Protein AF-A0A7C2N4S5-F1 (afdb_monomer_lite)

Radius of gyration: 21.56 Å; chains: 1; bounding box: 38×32×76 Å

Secondary structure (DSSP, 8-state):
--------TT--EEE-HHHHHHHHHHHHHHHHHHHHHHHHHHHHHTT--THHHHHHHHHHHHHHHHHHHHHHHHHHHHHT-SSHHHHHHHHHHHHHHHHHHHHHHHHHTT--S-HHHHHHHHHHHHHHHHHHHHHHHHHHHHS-PPPEEEPP-----

Sequence (157 aa):
MHEQHSYDTTAGEILPAANQRRAASWFNYGNLIVIILAGIPLLLAGSASGKTMIFATAGAIIPIILWFGGSMLLYALNKHHPNPKVGHYTQWAAYRFYAITGSLVVIGAFFPADIRYYQAFWAVAAVILIPWSIMDLRRIQRDNWQPLQVPARTEEH

Foldseek 3Di:
DDPPPPPPLFQFDWADLVVLLVLLLVLLVLLQVLLVQLLVLLVVLLPDDDPSVVVSNCSNVVSLVVSVVVLVVSLVVQCVPPDNVSNVSSVVSVVLSCVLVVVCVVVVVPDDPHSVVVNVSSVVSCVRSVVVSVVSSVCSVPDDGDTDGDRRPDPPD

pLDDT: mean 87.51, std 14.2, range [40.34, 98.12]

Structure (mmCIF, N/CA/C/O backbone):
data_AF-A0A7C2N4S5-F1
#
_entry.id   AF-A0A7C2N4S5-F1
#
loop_
_atom_site.group_PDB
_atom_site.id
_atom_site.type_symbol
_atom_site.label_atom_id
_atom_site.label_alt_id
_atom_site.label_comp_id
_atom_site.label_asym_id
_atom_site.label_entity_id
_atom_site.label_seq_id
_atom_site.pdbx_PDB_ins_code
_atom_site.Cartn_x
_atom_site.Cartn_y
_atom_site.Cartn_z
_atom_site.occupancy
_atom_site.B_iso_or_equiv
_atom_site.auth_seq_id
_atom_site.auth_comp_id
_atom_site.auth_asym_id
_atom_site.auth_atom_id
_atom_site.pdbx_PDB_model_num
ATOM 1 N N . MET A 1 1 ? -13.963 23.348 54.162 1.00 40.34 1 MET A N 1
ATOM 2 C CA . MET A 1 1 ? -14.774 22.544 53.226 1.00 40.34 1 MET A CA 1
ATOM 3 C C . MET A 1 1 ? -13.879 22.211 52.049 1.00 40.34 1 MET A C 1
ATOM 5 O O . MET A 1 1 ? -13.626 23.086 51.238 1.00 40.34 1 MET A O 1
ATOM 9 N N . HIS A 1 2 ? -13.291 21.015 52.040 1.00 43.09 2 HIS A N 1
ATOM 10 C CA . HIS A 1 2 ? -12.528 20.527 50.893 1.00 43.09 2 HIS A CA 1
ATOM 11 C C . HIS A 1 2 ? -13.513 19.804 49.979 1.00 43.09 2 HIS A C 1
ATOM 13 O O . HIS A 1 2 ? -14.058 18.775 50.372 1.00 43.09 2 HIS A O 1
ATOM 19 N N . GLU A 1 3 ? -13.785 20.370 48.806 1.00 48.56 3 GLU A N 1
ATOM 20 C CA . GLU A 1 3 ? -14.473 19.656 47.734 1.00 48.56 3 GLU A CA 1
ATOM 21 C C . GLU A 1 3 ? -13.593 18.477 47.317 1.00 48.56 3 GLU A C 1
ATOM 23 O O . GLU A 1 3 ? -12.566 18.629 46.657 1.00 48.56 3 GLU A O 1
ATOM 28 N N . GLN A 1 4 ? -13.969 17.282 47.767 1.00 40.75 4 GLN A N 1
ATOM 29 C CA . GLN A 1 4 ? -13.464 16.044 47.203 1.00 40.75 4 GLN A CA 1
ATOM 30 C C . GLN A 1 4 ? -14.093 15.904 45.818 1.00 40.75 4 GLN A C 1
ATOM 32 O O . GLN A 1 4 ? -15.217 15.426 45.681 1.00 40.75 4 GLN A O 1
ATOM 37 N N . HIS A 1 5 ? -13.371 16.334 44.784 1.00 43.22 5 HIS A N 1
ATOM 38 C CA . HIS A 1 5 ? -13.623 15.849 43.435 1.00 43.22 5 HIS A CA 1
ATOM 39 C C . HIS A 1 5 ? -13.369 14.339 43.441 1.00 43.22 5 HIS A C 1
ATOM 41 O O . HIS A 1 5 ? -12.228 13.882 43.393 1.00 43.22 5 HIS A O 1
ATOM 47 N N . SER A 1 6 ? -14.443 13.560 43.561 1.00 46.19 6 SER A N 1
ATOM 48 C CA . SER A 1 6 ? -14.439 12.129 43.298 1.00 46.19 6 SER A CA 1
ATOM 49 C C . SER A 1 6 ? -14.101 11.931 41.824 1.00 46.19 6 SER A C 1
ATOM 51 O O . SER A 1 6 ? -14.975 12.015 40.961 1.00 46.19 6 SER A O 1
ATOM 53 N N . TYR A 1 7 ? -12.821 11.729 41.527 1.00 50.22 7 TYR A N 1
ATOM 54 C CA . TYR A 1 7 ? -12.416 11.132 40.266 1.00 50.22 7 TYR A CA 1
ATOM 55 C C . TYR A 1 7 ? -13.033 9.735 40.233 1.00 50.22 7 TYR A C 1
ATOM 57 O O . TYR A 1 7 ? -12.723 8.890 41.072 1.00 50.22 7 TYR A O 1
ATOM 65 N N . ASP A 1 8 ? -13.967 9.517 39.313 1.00 46.66 8 ASP A N 1
ATOM 66 C CA . ASP A 1 8 ? -14.459 8.185 38.988 1.00 46.66 8 ASP A CA 1
ATOM 67 C C . ASP A 1 8 ? -13.327 7.428 38.281 1.00 46.66 8 ASP A C 1
ATOM 69 O O . ASP A 1 8 ? -13.222 7.393 37.057 1.00 46.66 8 ASP A O 1
ATOM 73 N N . THR A 1 9 ? -12.409 6.875 39.072 1.00 53.38 9 THR A N 1
ATOM 74 C CA . THR A 1 9 ? -11.228 6.138 38.602 1.00 53.38 9 THR A CA 1
ATOM 75 C C . THR A 1 9 ? -11.590 4.747 38.056 1.00 53.38 9 THR A C 1
ATOM 77 O O . THR A 1 9 ? -10.700 3.935 37.812 1.00 53.38 9 THR A O 1
ATOM 80 N N . THR A 1 10 ? -12.881 4.428 37.877 1.00 55.00 10 THR A N 1
ATOM 81 C CA . THR A 1 10 ? -13.340 3.070 37.536 1.00 55.00 10 THR A CA 1
ATOM 82 C C . THR A 1 10 ? -13.933 2.913 36.139 1.00 55.00 10 THR A C 1
ATOM 84 O O . THR A 1 10 ? -13.997 1.790 35.634 1.00 55.00 10 THR A O 1
ATOM 87 N N . ALA A 1 11 ? -14.293 4.000 35.455 1.00 58.28 11 ALA A N 1
ATOM 88 C CA . ALA A 1 11 ? -14.782 3.931 34.081 1.00 58.28 11 ALA A CA 1
ATOM 89 C C . ALA A 1 11 ? -13.612 3.994 33.081 1.00 58.28 11 ALA A C 1
ATOM 91 O O . ALA A 1 11 ? -13.161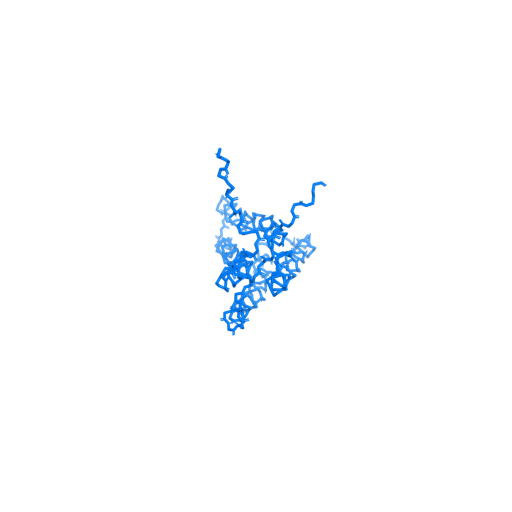 5.067 32.685 1.00 58.28 11 ALA A O 1
ATOM 92 N N . GLY A 1 12 ? -13.098 2.829 32.679 1.00 66.00 12 GLY A N 1
ATOM 93 C CA . GLY A 1 12 ? -12.077 2.722 31.632 1.00 66.00 12 GLY A CA 1
ATOM 94 C C . GLY A 1 12 ? -12.490 3.387 30.306 1.00 66.00 12 GLY A C 1
ATOM 95 O O . GLY A 1 12 ? -13.673 3.431 29.962 1.00 66.00 12 GLY A O 1
ATOM 96 N N . GLU A 1 13 ? -11.519 3.891 29.536 1.00 82.06 13 GLU A N 1
ATOM 97 C CA . GLU A 1 13 ? -11.785 4.517 28.233 1.00 82.06 13 GLU A CA 1
ATOM 98 C C . GLU A 1 13 ? -12.367 3.482 27.258 1.00 82.06 13 GLU A C 1
ATOM 100 O O . GLU A 1 13 ? -11.790 2.415 27.028 1.00 82.06 13 GLU A O 1
ATOM 105 N N . ILE A 1 14 ? -13.513 3.797 26.648 1.00 84.19 14 ILE A N 1
ATOM 106 C CA . ILE A 1 14 ? -14.127 2.933 25.638 1.00 84.19 14 ILE A CA 1
ATOM 107 C C . ILE A 1 14 ? -13.549 3.284 24.270 1.00 84.19 14 ILE A C 1
ATOM 109 O O . ILE A 1 14 ? -13.910 4.297 23.675 1.00 84.19 14 ILE A O 1
ATOM 113 N N . LEU A 1 15 ? -12.717 2.401 23.718 1.00 87.31 15 LEU A N 1
ATOM 114 C CA . LEU A 1 15 ? -12.216 2.521 22.354 1.00 87.31 15 LEU A CA 1
ATOM 115 C C . LEU A 1 15 ? -13.274 2.055 21.343 1.00 87.31 15 LEU A C 1
ATOM 117 O O . LEU A 1 15 ? -13.572 0.852 21.269 1.00 87.31 15 LEU A O 1
ATOM 121 N N . PRO A 1 16 ? -13.799 2.952 20.487 1.00 90.50 16 PRO A N 1
ATOM 122 C CA . PRO A 1 16 ? -14.813 2.590 19.509 1.00 90.50 16 PRO A CA 1
ATOM 123 C C . PRO A 1 16 ? -14.281 1.589 18.482 1.00 90.50 16 PRO A C 1
ATOM 125 O O . PRO A 1 16 ? -13.169 1.729 17.966 1.00 90.50 16 PRO A O 1
ATOM 128 N N . ALA A 1 17 ? -15.125 0.635 18.089 1.00 92.31 17 ALA A N 1
ATOM 129 C CA . ALA A 1 17 ? -14.836 -0.346 17.041 1.00 92.31 17 ALA A CA 1
ATOM 130 C C . ALA A 1 17 ? -14.320 0.296 15.731 1.00 92.31 17 ALA A C 1
ATOM 132 O O . ALA A 1 17 ? -13.429 -0.235 15.065 1.00 92.31 17 ALA A O 1
ATOM 133 N N . ALA A 1 18 ? -14.838 1.478 15.380 1.00 91.50 18 ALA A N 1
ATOM 134 C CA . ALA A 1 18 ? -14.432 2.215 14.187 1.00 91.50 18 ALA A CA 1
ATOM 135 C C . ALA A 1 18 ? -12.959 2.662 14.217 1.00 91.50 18 ALA A C 1
ATOM 137 O O . ALA A 1 18 ? -12.295 2.610 13.178 1.00 91.50 18 ALA A O 1
ATOM 138 N N . ASN A 1 19 ? -12.441 3.063 15.382 1.00 92.19 19 ASN A N 1
ATOM 139 C CA . ASN A 1 19 ? -11.055 3.514 15.534 1.00 92.19 19 ASN A CA 1
ATOM 140 C C . ASN A 1 19 ? -10.090 2.341 15.363 1.00 92.19 19 ASN A C 1
ATOM 142 O O . ASN A 1 19 ? -9.127 2.438 14.608 1.00 92.19 19 ASN A O 1
ATOM 146 N N . GLN A 1 20 ? -10.424 1.203 15.971 1.00 93.94 20 GLN A N 1
ATOM 147 C CA . GLN A 1 20 ? -9.651 -0.034 15.867 1.00 93.94 20 GLN A CA 1
ATOM 148 C C . GLN A 1 20 ? -9.583 -0.517 14.408 1.00 93.94 20 GLN A C 1
ATOM 150 O O . GLN A 1 20 ? -8.510 -0.817 13.882 1.00 93.94 20 GLN A O 1
ATOM 155 N N . ARG A 1 21 ? -10.722 -0.495 13.702 1.00 95.19 21 ARG A N 1
ATOM 156 C CA . ARG A 1 21 ? -10.794 -0.843 12.276 1.00 95.19 21 ARG A CA 1
ATOM 157 C C . ARG A 1 21 ? -9.953 0.092 11.402 1.00 95.19 21 ARG A C 1
ATOM 159 O O . ARG A 1 21 ? -9.267 -0.368 10.489 1.00 95.19 21 ARG A O 1
ATOM 166 N N . ARG A 1 22 ? -10.003 1.405 11.659 1.00 94.00 22 ARG A N 1
ATOM 167 C CA . ARG A 1 22 ? -9.189 2.399 10.936 1.00 94.00 22 ARG A CA 1
ATOM 168 C C . ARG A 1 22 ? -7.700 2.169 11.175 1.00 94.00 22 ARG A C 1
ATOM 170 O O . ARG A 1 22 ? -6.955 2.100 10.202 1.00 94.00 22 ARG A O 1
ATOM 177 N N . ALA A 1 23 ? -7.298 1.961 12.429 1.00 94.69 23 ALA A N 1
ATOM 178 C CA . ALA A 1 23 ? -5.921 1.647 12.795 1.00 94.69 23 ALA A CA 1
ATOM 179 C C . ALA A 1 23 ? -5.390 0.434 12.011 1.00 94.69 23 ALA A C 1
ATOM 181 O O . ALA A 1 23 ? -4.343 0.532 11.375 1.00 94.69 23 ALA A O 1
ATOM 182 N N . ALA A 1 24 ? -6.166 -0.655 11.945 1.00 96.12 24 ALA A N 1
ATOM 183 C CA . ALA A 1 24 ? -5.813 -1.857 11.182 1.00 96.12 24 ALA A CA 1
ATOM 184 C C . ALA A 1 24 ? -5.716 -1.629 9.658 1.00 96.12 24 ALA A C 1
ATOM 186 O O . ALA A 1 24 ? -5.020 -2.363 8.959 1.00 96.12 24 ALA A O 1
ATOM 187 N N . SER A 1 25 ? -6.408 -0.617 9.126 1.00 97.50 25 SER A N 1
ATOM 188 C CA . SER A 1 25 ? -6.493 -0.361 7.682 1.00 97.50 25 SER A CA 1
ATOM 189 C C . SER A 1 25 ? -5.351 0.508 7.143 1.00 97.50 25 SER A C 1
ATOM 191 O O . SER A 1 25 ? -5.003 0.388 5.968 1.00 97.50 25 SER A O 1
ATOM 193 N N . TRP A 1 26 ? -4.758 1.378 7.972 1.00 96.25 26 TRP A N 1
ATOM 194 C CA . TRP A 1 26 ? -3.812 2.411 7.521 1.00 96.25 26 TRP A CA 1
ATOM 195 C C . TRP A 1 26 ? -2.606 1.869 6.756 1.00 96.25 26 TRP A C 1
ATOM 197 O O . TRP A 1 26 ? -2.207 2.457 5.752 1.00 96.25 26 TRP A O 1
ATOM 207 N N . PHE A 1 27 ? -2.059 0.728 7.180 1.00 97.56 27 PHE A N 1
ATOM 208 C CA . PHE A 1 27 ? -0.889 0.151 6.522 1.00 97.56 27 PHE A CA 1
ATOM 209 C C . PHE A 1 27 ? -1.223 -0.297 5.092 1.00 97.56 27 PHE A C 1
ATOM 211 O O . PHE A 1 27 ? -0.498 0.013 4.149 1.00 97.56 27 PHE A O 1
ATOM 218 N N . ASN A 1 28 ? -2.363 -0.972 4.907 1.00 97.81 28 ASN A N 1
ATOM 219 C CA . ASN A 1 28 ? -2.821 -1.399 3.584 1.00 97.81 28 ASN A CA 1
ATOM 220 C C . ASN A 1 28 ? -3.138 -0.199 2.677 1.00 97.81 28 ASN A C 1
ATOM 222 O O . ASN A 1 28 ? -2.826 -0.242 1.489 1.00 97.81 28 ASN A O 1
ATOM 226 N N . TYR A 1 29 ? -3.709 0.882 3.221 1.00 97.94 29 TYR A N 1
ATOM 227 C CA . TYR A 1 29 ? -3.931 2.105 2.445 1.00 97.94 29 TYR A CA 1
ATOM 228 C C . TYR A 1 29 ? -2.626 2.730 1.965 1.00 97.94 29 TYR A C 1
ATOM 230 O O . TYR A 1 29 ? -2.515 3.047 0.783 1.00 97.94 29 TYR A O 1
ATOM 238 N N . GLY A 1 30 ? -1.629 2.870 2.838 1.00 97.06 30 GLY A N 1
ATOM 239 C CA . GLY A 1 30 ? -0.345 3.423 2.420 1.00 97.06 30 GLY A CA 1
ATOM 240 C C . GLY A 1 30 ? 0.379 2.532 1.411 1.00 97.06 30 GLY A C 1
ATOM 241 O O . GLY A 1 30 ? 0.875 3.050 0.413 1.00 97.06 30 GLY A O 1
ATOM 242 N N . ASN A 1 31 ? 0.328 1.202 1.571 1.00 97.44 31 ASN A N 1
ATOM 243 C CA . ASN A 1 31 ? 0.842 0.266 0.565 1.00 97.44 31 ASN A CA 1
ATOM 244 C C . ASN A 1 31 ? 0.203 0.498 -0.813 1.00 97.44 31 ASN A C 1
ATOM 246 O O . ASN A 1 31 ? 0.917 0.559 -1.812 1.00 97.44 31 ASN A O 1
ATOM 250 N N . LEU A 1 32 ? -1.127 0.646 -0.869 1.00 97.88 32 LEU A N 1
ATOM 251 C CA . LEU A 1 32 ? -1.861 0.906 -2.112 1.00 97.88 32 LEU A CA 1
ATOM 252 C C . LEU A 1 32 ? -1.507 2.263 -2.723 1.00 97.88 32 LEU A C 1
ATOM 254 O O . LEU A 1 32 ? -1.255 2.349 -3.921 1.00 97.88 32 LEU A O 1
ATOM 258 N N . ILE A 1 33 ? -1.468 3.318 -1.911 1.00 97.19 33 ILE A N 1
ATOM 259 C CA . ILE A 1 33 ? -1.119 4.663 -2.378 1.00 97.19 33 ILE A CA 1
ATOM 260 C C . ILE A 1 33 ? 0.284 4.647 -2.986 1.00 97.19 33 ILE A C 1
ATOM 262 O O . ILE A 1 33 ? 0.482 5.120 -4.100 1.00 97.19 33 ILE A O 1
ATOM 266 N N . VAL A 1 34 ? 1.251 4.054 -2.293 1.00 96.38 34 VAL A N 1
ATOM 267 C CA . VAL A 1 34 ? 2.658 4.099 -2.698 1.00 96.38 34 VAL A CA 1
ATOM 268 C C . VAL A 1 34 ? 2.923 3.233 -3.915 1.00 96.38 34 VAL A C 1
ATOM 270 O O . VAL A 1 34 ? 3.613 3.691 -4.822 1.00 96.38 34 VAL A O 1
ATOM 273 N N . ILE A 1 35 ? 2.349 2.027 -3.997 1.00 95.94 35 ILE A N 1
ATOM 274 C CA . ILE A 1 35 ? 2.550 1.176 -5.178 1.00 95.94 35 ILE A CA 1
ATOM 275 C C . ILE A 1 35 ? 1.952 1.813 -6.442 1.00 95.94 35 ILE A C 1
ATOM 277 O O . ILE A 1 35 ? 2.539 1.695 -7.517 1.00 95.94 35 ILE A O 1
ATOM 281 N N . ILE A 1 36 ? 0.836 2.541 -6.316 1.00 95.06 36 ILE A N 1
ATOM 282 C CA . ILE A 1 36 ? 0.216 3.274 -7.428 1.00 95.06 36 ILE A CA 1
ATOM 283 C C . ILE A 1 36 ? 1.051 4.506 -7.795 1.00 95.06 36 ILE A C 1
ATOM 285 O O . ILE A 1 36 ? 1.402 4.680 -8.962 1.00 95.06 36 ILE A O 1
ATOM 289 N N . LEU A 1 37 ? 1.408 5.338 -6.810 1.00 94.00 37 LEU A N 1
ATOM 290 C CA . LEU A 1 37 ? 2.185 6.558 -7.040 1.00 94.00 37 LEU A CA 1
ATOM 291 C C . LEU A 1 37 ? 3.573 6.264 -7.610 1.00 94.00 37 LEU A C 1
ATOM 293 O O . LEU A 1 37 ? 4.022 6.996 -8.482 1.00 94.00 37 LEU A O 1
ATOM 297 N N . ALA A 1 38 ? 4.231 5.187 -7.178 1.00 91.62 38 ALA A N 1
ATOM 298 C CA . ALA A 1 38 ? 5.519 4.780 -7.731 1.00 91.62 38 ALA A CA 1
ATOM 299 C C . ALA A 1 38 ? 5.411 4.241 -9.168 1.00 91.62 38 ALA A C 1
ATOM 301 O O . ALA A 1 38 ? 6.369 4.322 -9.937 1.00 91.62 38 ALA A O 1
ATOM 302 N N . GLY A 1 39 ? 4.244 3.710 -9.544 1.00 90.75 39 GLY A N 1
ATOM 303 C CA . GLY A 1 39 ? 3.996 3.157 -10.872 1.00 90.75 39 GLY A CA 1
ATOM 304 C C . GLY A 1 39 ? 3.891 4.208 -11.967 1.00 90.75 39 GLY A C 1
ATOM 305 O O . GLY A 1 39 ? 4.440 4.014 -13.049 1.00 90.75 39 GLY A O 1
ATOM 306 N N . ILE A 1 40 ? 3.230 5.339 -11.693 1.00 90.06 40 ILE A N 1
ATOM 307 C CA . ILE A 1 40 ? 2.996 6.387 -12.703 1.00 90.06 40 ILE A CA 1
ATOM 308 C C . ILE A 1 40 ? 4.322 6.864 -13.325 1.00 90.06 40 ILE A C 1
ATOM 310 O O . ILE A 1 40 ? 4.453 6.807 -14.549 1.00 90.06 40 ILE A O 1
ATOM 314 N N . PRO A 1 41 ? 5.345 7.260 -12.545 1.00 87.62 41 PRO A N 1
ATOM 315 C CA . PRO A 1 41 ? 6.610 7.699 -13.110 1.00 87.62 41 PRO A CA 1
ATOM 316 C C . PRO A 1 41 ? 7.382 6.565 -13.792 1.00 87.62 41 PRO A C 1
ATOM 318 O O . PRO A 1 41 ? 7.980 6.801 -14.835 1.00 87.62 41 PRO A O 1
ATOM 321 N N . LEU A 1 42 ? 7.335 5.332 -13.267 1.00 88.38 42 LEU A N 1
ATOM 322 C CA . LEU A 1 42 ? 7.983 4.175 -13.900 1.00 88.38 42 LEU A CA 1
ATOM 323 C C . LEU A 1 42 ? 7.415 3.884 -15.291 1.00 88.38 42 LEU A C 1
ATOM 325 O O . LEU A 1 42 ? 8.176 3.590 -16.211 1.00 88.38 42 LEU A O 1
ATOM 329 N N . LEU A 1 43 ? 6.098 3.992 -15.468 1.00 89.19 43 LEU A N 1
ATOM 330 C CA . LEU A 1 43 ? 5.451 3.800 -16.766 1.00 89.19 43 LEU A CA 1
ATOM 331 C C . LEU A 1 43 ? 5.816 4.921 -17.747 1.00 89.19 43 LEU A C 1
ATOM 333 O O . LEU A 1 43 ? 6.149 4.643 -18.897 1.00 89.19 43 LEU A O 1
ATOM 337 N N . LEU A 1 44 ? 5.836 6.175 -17.283 1.00 86.00 44 LEU A N 1
ATOM 338 C CA . LEU A 1 44 ? 6.224 7.331 -18.101 1.00 86.00 44 LEU A CA 1
ATOM 339 C C . LEU A 1 44 ? 7.722 7.336 -18.457 1.00 86.00 44 LEU A C 1
ATOM 341 O O . LEU A 1 44 ? 8.109 7.842 -19.510 1.00 86.00 44 LEU A O 1
ATOM 345 N N . ALA A 1 45 ? 8.570 6.758 -17.602 1.00 82.50 45 ALA A N 1
ATOM 346 C CA . ALA A 1 45 ? 10.014 6.697 -17.807 1.00 82.50 45 ALA A CA 1
ATOM 347 C C . ALA A 1 45 ? 10.425 5.826 -19.006 1.00 82.50 45 ALA A C 1
ATOM 349 O O . ALA A 1 45 ? 11.492 6.053 -19.570 1.00 82.50 45 ALA A O 1
ATOM 350 N N . GLY A 1 46 ? 9.593 4.864 -19.426 1.00 75.44 46 GLY A N 1
ATOM 351 C CA . GLY A 1 46 ? 9.897 3.968 -20.551 1.00 75.44 46 GLY A CA 1
ATOM 352 C C . GLY A 1 46 ? 10.075 4.681 -21.897 1.00 75.44 46 GLY A C 1
ATOM 353 O O . GLY A 1 46 ? 10.760 4.166 -22.774 1.00 75.44 46 GLY A O 1
ATOM 354 N N . SER A 1 47 ? 9.497 5.875 -22.048 1.00 72.50 47 SER A N 1
ATOM 355 C CA . SER A 1 47 ? 9.637 6.737 -23.229 1.00 72.50 47 SER A CA 1
ATOM 356 C C . SER A 1 47 ? 10.425 8.023 -22.948 1.00 72.50 47 SER A C 1
ATOM 358 O O . SER A 1 47 ? 10.487 8.908 -23.799 1.00 72.50 47 SER A O 1
ATOM 360 N N . ALA A 1 48 ? 10.970 8.177 -21.739 1.00 76.00 48 ALA A N 1
ATOM 361 C CA . ALA A 1 48 ? 11.629 9.401 -21.296 1.00 76.00 48 ALA A CA 1
ATOM 362 C C . ALA A 1 48 ? 13.113 9.430 -21.699 1.00 76.00 48 ALA A C 1
ATOM 364 O O . ALA A 1 48 ? 13.769 8.400 -21.829 1.00 76.00 48 ALA A O 1
ATOM 365 N N . SER A 1 49 ? 13.677 10.625 -21.883 1.00 76.38 49 SER A N 1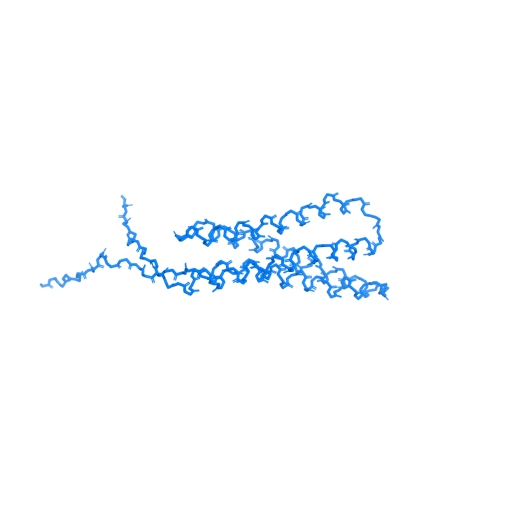
ATOM 366 C CA . SER A 1 49 ? 15.097 10.818 -22.202 1.00 76.38 49 SER A CA 1
ATOM 367 C C . SER A 1 49 ? 15.624 12.103 -21.568 1.00 76.38 49 SER A C 1
ATOM 369 O O . SER A 1 49 ? 14.914 13.104 -21.458 1.00 76.38 49 SER A O 1
ATOM 371 N N . GLY A 1 50 ? 16.886 12.096 -21.139 1.00 80.94 50 GLY A N 1
ATOM 372 C CA . GLY A 1 50 ? 17.511 13.257 -20.504 1.00 80.94 50 GLY A CA 1
ATOM 373 C C . GLY A 1 50 ? 16.840 13.637 -19.178 1.00 80.94 50 GLY A C 1
ATOM 374 O O . GLY A 1 50 ? 16.632 12.794 -18.307 1.00 80.94 50 GLY A O 1
ATOM 375 N N . LYS A 1 51 ? 16.497 14.920 -19.004 1.00 76.69 51 LYS A N 1
ATOM 376 C CA . LYS A 1 51 ? 15.978 15.451 -17.728 1.00 76.69 51 LYS A CA 1
ATOM 377 C C . LYS A 1 51 ? 14.649 14.813 -17.299 1.00 76.69 51 LYS A C 1
ATOM 379 O O . LYS A 1 51 ? 14.424 14.660 -16.103 1.00 76.69 51 LYS A O 1
ATOM 384 N N . THR A 1 52 ? 13.793 14.399 -18.238 1.00 77.31 52 THR A N 1
ATOM 385 C CA . THR A 1 52 ? 12.495 13.776 -17.911 1.00 77.31 52 THR A CA 1
ATOM 386 C C . THR A 1 52 ? 12.654 12.411 -17.248 1.00 77.31 52 THR A C 1
ATOM 388 O O . THR A 1 52 ? 11.876 12.080 -16.357 1.00 77.31 52 THR A O 1
ATOM 391 N N . MET A 1 53 ? 13.699 11.656 -17.601 1.00 80.25 53 MET A N 1
ATOM 392 C CA . MET A 1 53 ? 14.008 10.373 -16.968 1.00 80.25 53 MET A CA 1
ATOM 393 C C . MET A 1 53 ? 14.378 10.549 -15.490 1.00 80.25 53 MET A C 1
ATOM 395 O O . MET A 1 53 ? 13.924 9.773 -14.658 1.00 80.25 53 MET A O 1
ATOM 399 N N . ILE A 1 54 ? 15.142 11.595 -15.156 1.00 81.25 54 ILE A N 1
ATOM 400 C CA . ILE A 1 54 ? 15.559 11.897 -13.776 1.00 81.25 54 ILE A CA 1
ATOM 401 C C . ILE A 1 54 ? 14.348 12.253 -12.907 1.00 81.25 54 ILE A C 1
ATOM 403 O O . ILE A 1 54 ? 14.203 11.739 -11.800 1.00 81.25 54 ILE A O 1
ATOM 407 N N . PHE A 1 55 ? 13.450 13.107 -13.406 1.00 81.56 55 PHE A N 1
ATOM 408 C CA . PHE A 1 55 ? 12.227 13.446 -12.673 1.00 81.56 55 PHE A CA 1
ATOM 409 C C . PHE A 1 55 ? 11.311 12.233 -12.498 1.00 81.56 55 PHE A C 1
ATOM 411 O O . PHE A 1 55 ? 10.718 12.065 -11.433 1.00 81.56 55 PHE A O 1
ATOM 418 N N . ALA A 1 56 ? 11.227 11.368 -13.511 1.00 81.38 56 ALA A N 1
ATOM 419 C CA . ALA A 1 56 ? 10.423 10.160 -13.439 1.00 81.38 56 ALA A CA 1
ATOM 420 C C . ALA A 1 56 ? 10.982 9.162 -12.406 1.00 81.38 56 ALA A C 1
ATOM 422 O O . ALA A 1 56 ? 10.249 8.689 -11.542 1.00 81.38 56 ALA A O 1
ATOM 423 N N . THR A 1 57 ? 12.287 8.886 -12.403 1.00 79.31 57 THR A N 1
ATOM 424 C CA . THR A 1 57 ? 12.878 7.981 -11.403 1.00 79.31 57 THR A CA 1
ATOM 425 C C . THR A 1 57 ? 12.813 8.555 -9.988 1.00 79.31 57 THR A C 1
ATOM 427 O O . THR A 1 57 ? 12.441 7.835 -9.062 1.00 79.31 57 THR A O 1
ATOM 430 N N . ALA A 1 58 ? 13.073 9.854 -9.805 1.00 84.75 58 ALA A N 1
ATOM 431 C CA . ALA A 1 58 ? 12.911 10.514 -8.508 1.00 84.75 58 ALA A CA 1
ATOM 432 C C . ALA A 1 58 ? 11.459 10.438 -8.007 1.00 84.75 58 ALA A C 1
ATOM 434 O O . ALA A 1 58 ? 11.221 10.111 -6.844 1.00 84.75 58 ALA A O 1
ATOM 435 N N . GLY A 1 59 ? 10.487 10.663 -8.897 1.00 87.31 59 GLY A N 1
ATOM 436 C CA . GLY A 1 59 ? 9.063 10.545 -8.590 1.00 87.31 59 GLY A CA 1
ATOM 437 C C . GLY A 1 59 ? 8.646 9.141 -8.148 1.00 87.31 59 GLY A C 1
ATOM 438 O O . GLY A 1 59 ? 7.737 9.019 -7.334 1.00 87.31 59 GLY A O 1
ATOM 439 N N . ALA A 1 60 ? 9.312 8.088 -8.633 1.00 86.81 60 ALA A N 1
ATOM 440 C CA . ALA A 1 60 ? 9.061 6.719 -8.183 1.00 86.81 60 ALA A CA 1
ATOM 441 C C . ALA A 1 60 ? 9.723 6.413 -6.829 1.00 86.81 60 ALA A C 1
ATOM 443 O O . ALA A 1 60 ? 9.121 5.768 -5.972 1.00 86.81 60 ALA A O 1
ATOM 444 N N . ILE A 1 61 ? 10.955 6.883 -6.622 1.00 88.31 61 ILE A N 1
ATOM 445 C CA . ILE A 1 61 ? 11.767 6.551 -5.443 1.00 88.31 61 ILE A CA 1
ATOM 446 C C . ILE A 1 61 ? 11.294 7.300 -4.191 1.00 88.31 61 ILE A C 1
ATOM 448 O O . ILE A 1 61 ? 11.198 6.699 -3.120 1.00 88.31 61 ILE A O 1
ATOM 452 N N . ILE A 1 62 ? 10.980 8.595 -4.305 1.00 93.00 62 ILE A N 1
ATOM 453 C CA . ILE A 1 62 ? 10.637 9.442 -3.149 1.00 93.00 62 ILE A CA 1
ATOM 454 C C . ILE A 1 62 ? 9.444 8.876 -2.352 1.00 93.00 62 ILE A C 1
ATOM 456 O O . ILE A 1 62 ? 9.589 8.698 -1.140 1.00 93.00 62 ILE A O 1
ATOM 460 N N . PRO A 1 63 ? 8.298 8.518 -2.970 1.00 92.06 63 PRO A N 1
ATOM 461 C CA . PRO A 1 63 ? 7.174 7.928 -2.243 1.00 92.06 63 PRO A CA 1
ATOM 462 C C . PRO A 1 63 ? 7.533 6.612 -1.548 1.00 92.06 63 PRO A C 1
ATOM 464 O O . PRO A 1 63 ? 7.076 6.373 -0.432 1.00 92.06 63 PRO A O 1
ATOM 467 N N . ILE A 1 64 ? 8.366 5.774 -2.180 1.00 91.50 64 ILE A N 1
ATOM 468 C CA . ILE A 1 64 ? 8.788 4.484 -1.618 1.00 91.50 64 ILE A CA 1
ATOM 469 C C . ILE A 1 64 ? 9.628 4.698 -0.360 1.00 91.50 64 ILE A C 1
ATOM 471 O O . ILE A 1 64 ? 9.352 4.066 0.656 1.00 91.50 64 ILE A O 1
ATOM 475 N N . ILE A 1 65 ? 10.625 5.588 -0.401 1.00 92.94 65 ILE A N 1
ATOM 476 C CA . ILE A 1 65 ? 11.505 5.849 0.751 1.00 92.94 65 ILE A CA 1
ATOM 477 C C . ILE A 1 65 ? 10.714 6.458 1.911 1.00 92.94 65 ILE A C 1
ATOM 479 O O . ILE A 1 65 ? 10.834 6.001 3.049 1.00 92.94 65 ILE A O 1
ATOM 483 N N . LEU A 1 66 ? 9.877 7.461 1.629 1.00 95.69 66 LEU A N 1
ATOM 484 C CA . LEU A 1 66 ? 9.057 8.105 2.655 1.00 95.69 66 LEU A CA 1
ATOM 485 C C . LEU A 1 66 ? 8.098 7.109 3.306 1.00 95.69 66 LEU A C 1
AT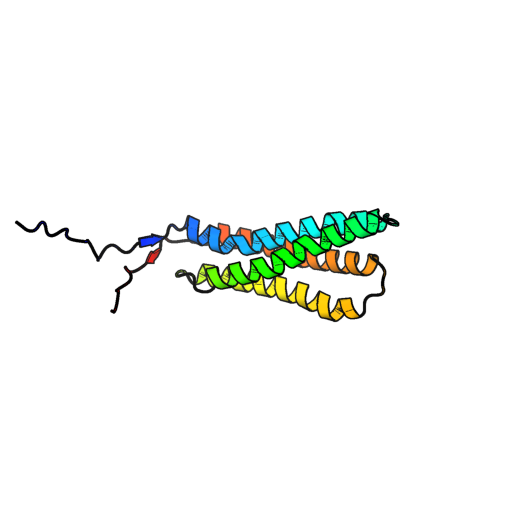OM 487 O O . LEU A 1 66 ? 7.975 7.076 4.532 1.00 95.69 66 LEU A O 1
ATOM 491 N N . TRP A 1 67 ? 7.456 6.260 2.503 1.00 96.50 67 TRP A N 1
ATOM 492 C CA . TRP A 1 67 ? 6.581 5.231 3.040 1.00 96.50 67 TRP A CA 1
ATOM 493 C C . TRP A 1 67 ? 7.339 4.134 3.767 1.00 96.50 67 TRP A C 1
ATOM 495 O O . TRP A 1 67 ? 6.843 3.666 4.778 1.00 96.50 67 TRP A O 1
ATOM 505 N N . PHE A 1 68 ? 8.540 3.753 3.335 1.00 95.38 68 PHE A N 1
ATOM 506 C CA . PHE A 1 68 ? 9.341 2.763 4.051 1.00 95.38 68 PHE A CA 1
ATOM 507 C C . PHE A 1 68 ? 9.613 3.194 5.501 1.00 95.38 68 PHE A C 1
ATOM 509 O O . PHE A 1 68 ? 9.398 2.415 6.429 1.00 95.38 68 PHE A O 1
ATOM 516 N N . GLY A 1 69 ? 10.011 4.452 5.717 1.00 96.25 69 GLY A N 1
ATOM 517 C CA . GLY A 1 69 ? 10.156 5.007 7.067 1.00 96.25 69 GLY A CA 1
ATOM 518 C C . GLY A 1 69 ? 8.813 5.153 7.794 1.00 96.25 69 GLY A C 1
ATOM 519 O O . GLY A 1 69 ? 8.667 4.723 8.940 1.00 96.25 69 GLY A O 1
ATOM 520 N N . GLY A 1 70 ? 7.803 5.708 7.118 1.00 97.25 70 GLY A N 1
ATOM 521 C CA . GLY A 1 70 ? 6.466 5.902 7.687 1.00 97.25 70 GLY A CA 1
ATOM 522 C C . GLY A 1 70 ? 5.778 4.595 8.091 1.00 97.25 70 GLY A C 1
ATOM 523 O O . GLY A 1 70 ? 5.081 4.545 9.103 1.00 97.25 70 GLY A O 1
ATOM 524 N N . SER A 1 71 ? 6.016 3.512 7.355 1.00 97.00 71 SER A N 1
ATOM 525 C CA . SER A 1 71 ? 5.441 2.202 7.626 1.00 97.00 71 SER A CA 1
ATOM 526 C C . SER A 1 71 ? 6.063 1.563 8.865 1.00 97.00 71 SER A C 1
ATOM 528 O O . SER A 1 71 ? 5.352 0.895 9.609 1.00 97.00 71 SER A O 1
ATOM 530 N N . MET A 1 72 ? 7.350 1.809 9.144 1.00 96.06 72 MET A N 1
ATOM 531 C CA . MET A 1 72 ? 7.991 1.380 10.396 1.00 96.06 72 MET A CA 1
ATOM 532 C C . MET A 1 72 ? 7.381 2.089 11.605 1.00 96.06 72 MET A C 1
ATOM 534 O O . MET A 1 72 ? 7.051 1.438 12.596 1.00 96.06 72 MET A O 1
ATOM 538 N N . LEU A 1 73 ? 7.165 3.406 11.508 1.00 96.00 73 LEU A N 1
ATOM 539 C CA . LEU A 1 73 ? 6.479 4.170 12.551 1.00 96.00 73 LEU A CA 1
ATOM 540 C C . LEU A 1 73 ? 5.056 3.645 12.764 1.00 96.00 73 LEU A C 1
ATOM 542 O O . LEU A 1 73 ? 4.664 3.342 13.888 1.00 96.00 73 LEU A O 1
ATOM 546 N N . LEU A 1 74 ? 4.293 3.484 11.682 1.00 96.31 74 LEU A N 1
ATOM 547 C CA . LEU A 1 74 ? 2.926 2.977 11.751 1.00 96.31 74 LEU A CA 1
ATOM 548 C C . LEU A 1 74 ? 2.871 1.556 12.327 1.00 96.31 74 LEU A C 1
ATOM 550 O O . LEU A 1 74 ? 1.982 1.245 13.118 1.00 96.31 74 LEU A O 1
ATOM 554 N N . TYR A 1 75 ? 3.831 0.703 11.963 1.00 96.31 75 TYR A N 1
ATOM 555 C CA . TYR A 1 75 ? 3.975 -0.628 12.537 1.00 96.31 75 TYR A CA 1
ATOM 556 C C . TYR A 1 75 ? 4.212 -0.549 14.045 1.00 96.31 75 TYR A C 1
ATOM 558 O O . TYR A 1 75 ? 3.485 -1.197 14.790 1.00 96.31 75 TYR A O 1
ATOM 566 N N . ALA A 1 76 ? 5.159 0.270 14.507 1.00 95.12 76 ALA A N 1
ATOM 567 C CA . ALA A 1 76 ? 5.449 0.426 15.931 1.00 95.12 76 ALA A CA 1
ATOM 568 C C . ALA A 1 76 ? 4.230 0.933 16.723 1.00 95.12 76 ALA A C 1
ATOM 570 O O . ALA A 1 76 ? 3.905 0.374 17.770 1.00 95.12 76 ALA A O 1
ATOM 571 N N . LEU A 1 77 ? 3.510 1.926 16.186 1.00 92.88 77 LEU A N 1
ATOM 572 C CA . LEU A 1 77 ? 2.306 2.490 16.806 1.00 92.88 77 LEU A CA 1
ATOM 573 C C . LEU A 1 77 ? 1.167 1.466 16.925 1.00 92.88 77 LEU A C 1
ATOM 575 O O . LEU A 1 77 ? 0.454 1.440 17.925 1.00 92.88 77 LEU A O 1
ATOM 579 N N . ASN A 1 78 ? 0.998 0.602 15.922 1.00 94.94 78 ASN A N 1
ATOM 580 C CA . ASN A 1 78 ? -0.120 -0.342 15.875 1.00 94.94 78 ASN A CA 1
ATOM 581 C C . ASN A 1 78 ? 0.209 -1.733 16.435 1.00 94.94 78 ASN A C 1
ATOM 583 O O . ASN A 1 78 ? -0.706 -2.478 16.792 1.00 94.94 78 ASN A O 1
ATOM 587 N N . LYS A 1 79 ? 1.485 -2.129 16.501 1.00 90.75 79 LYS A N 1
ATOM 588 C CA . LYS A 1 79 ? 1.892 -3.480 16.921 1.00 90.75 79 LYS A CA 1
ATOM 589 C C . LYS A 1 79 ? 1.486 -3.786 18.362 1.00 90.75 79 LYS A C 1
ATOM 591 O O . LYS A 1 79 ? 1.123 -4.924 18.654 1.00 90.75 79 LYS A O 1
ATOM 596 N N . HIS A 1 80 ? 1.507 -2.773 19.224 1.00 88.31 80 HIS A N 1
ATOM 597 C CA . HIS A 1 80 ? 1.131 -2.867 20.636 1.00 88.31 80 HIS A CA 1
ATOM 598 C C . HIS A 1 80 ? -0.272 -2.315 20.917 1.00 88.31 80 HIS A C 1
ATOM 600 O O . HIS A 1 80 ? -0.596 -1.989 22.056 1.00 88.31 80 HIS A O 1
ATOM 606 N N . HIS A 1 81 ? -1.113 -2.195 19.886 1.00 91.19 81 HIS A N 1
ATOM 607 C CA . HIS A 1 81 ? -2.483 -1.730 20.054 1.00 91.19 81 HIS A CA 1
ATOM 608 C C . HIS A 1 81 ? -3.262 -2.657 21.021 1.00 91.19 81 HIS A C 1
ATOM 610 O O . HIS A 1 81 ? -3.158 -3.879 20.881 1.00 91.19 81 HIS A O 1
ATOM 616 N N . PRO A 1 82 ? -4.091 -2.120 21.947 1.00 89.94 82 PRO A N 1
ATOM 617 C CA . PRO A 1 82 ? -4.800 -2.916 22.959 1.00 89.94 82 PRO A CA 1
ATOM 618 C C . PRO A 1 82 ? -5.648 -4.062 22.389 1.00 89.94 82 PRO A C 1
ATOM 620 O O . PRO A 1 82 ? -5.727 -5.140 22.969 1.00 89.94 82 PRO A O 1
ATOM 623 N N . ASN A 1 83 ? -6.262 -3.855 21.219 1.00 93.31 83 ASN A N 1
ATOM 624 C CA . ASN A 1 83 ? -6.873 -4.945 20.455 1.00 93.31 83 ASN A CA 1
ATOM 625 C C . ASN A 1 83 ? -5.812 -5.690 19.609 1.00 93.31 83 ASN A C 1
ATOM 627 O O . ASN A 1 83 ? -5.320 -5.104 18.634 1.00 93.31 83 ASN A O 1
ATOM 631 N N . PRO A 1 84 ? -5.550 -6.990 19.866 1.00 92.44 84 PRO A N 1
ATOM 632 C CA . PRO A 1 84 ? -4.546 -7.775 19.142 1.00 92.44 84 PRO A CA 1
ATOM 633 C C . PRO A 1 84 ? -4.846 -7.952 17.645 1.00 92.44 84 PRO A C 1
ATOM 635 O O . PRO A 1 84 ? -3.918 -8.155 16.858 1.00 92.44 84 PRO A O 1
ATOM 638 N N . LYS A 1 85 ? -6.112 -7.831 17.209 1.00 94.31 85 LYS A N 1
ATOM 639 C CA . LYS A 1 85 ? -6.474 -7.883 15.780 1.00 94.31 85 LYS A CA 1
ATOM 640 C C . LYS A 1 85 ? -5.788 -6.772 14.986 1.00 94.31 85 LYS A C 1
ATOM 642 O O . LYS A 1 85 ? -5.327 -7.017 13.875 1.00 94.31 85 LYS A O 1
ATOM 647 N N . VAL A 1 86 ? -5.684 -5.568 15.556 1.00 96.00 86 VAL A N 1
ATOM 648 C CA . VAL A 1 86 ? -5.036 -4.420 14.898 1.00 96.00 86 VAL A CA 1
ATOM 649 C C . VAL A 1 86 ? -3.559 -4.710 14.644 1.00 96.00 86 VAL A C 1
ATOM 651 O O . VAL A 1 86 ? -3.077 -4.525 13.523 1.00 96.00 86 VAL A O 1
ATOM 654 N N . GLY A 1 87 ? -2.863 -5.240 15.653 1.00 95.12 87 GLY A N 1
ATOM 655 C CA . GLY A 1 87 ? -1.469 -5.657 15.525 1.00 95.12 87 GLY A CA 1
ATOM 656 C C . GLY A 1 87 ? -1.288 -6.780 14.501 1.00 95.12 87 GLY A C 1
ATOM 657 O O . GLY A 1 87 ? -0.367 -6.719 13.690 1.00 95.12 87 GLY A O 1
ATOM 658 N N . HIS A 1 88 ? -2.192 -7.766 14.476 1.00 95.38 88 HIS A N 1
ATOM 659 C CA . HIS A 1 88 ? -2.148 -8.879 13.523 1.00 95.38 88 HIS A CA 1
ATOM 660 C C . HIS A 1 88 ? -2.275 -8.418 12.063 1.00 95.38 88 HIS A C 1
ATOM 662 O O . HIS A 1 88 ? -1.433 -8.765 11.233 1.00 95.38 88 HIS A O 1
ATOM 668 N N . TYR A 1 89 ? -3.289 -7.603 11.752 1.00 96.62 89 TYR A N 1
ATOM 669 C CA . TYR A 1 89 ? -3.487 -7.061 10.403 1.00 96.62 89 TYR A CA 1
ATOM 670 C C . TYR A 1 89 ? -2.317 -6.175 9.966 1.00 96.62 89 TYR A C 1
ATOM 672 O O . TYR A 1 89 ? -1.796 -6.324 8.859 1.00 96.62 89 TYR A O 1
ATOM 680 N N . THR A 1 90 ? -1.840 -5.311 10.867 1.00 96.75 90 THR A N 1
ATOM 681 C CA . THR A 1 90 ? -0.676 -4.455 10.603 1.00 96.75 90 THR A CA 1
ATOM 682 C C . THR A 1 90 ? 0.570 -5.292 10.309 1.00 96.75 90 THR A C 1
ATOM 684 O O . THR A 1 90 ? 1.287 -5.013 9.352 1.00 96.75 90 THR A O 1
ATOM 687 N N . GLN A 1 91 ? 0.814 -6.351 11.081 1.00 96.19 91 GLN A N 1
ATOM 688 C CA . GLN A 1 91 ? 1.971 -7.225 10.902 1.00 96.19 91 GLN A CA 1
ATOM 689 C C . GLN A 1 91 ? 1.941 -7.972 9.573 1.00 96.19 91 GLN A C 1
ATOM 691 O O . GLN A 1 91 ? 2.947 -8.001 8.867 1.00 96.19 91 GLN A O 1
ATOM 696 N N . TRP A 1 92 ? 0.790 -8.512 9.180 1.00 95.81 92 TRP A N 1
ATOM 697 C CA . TRP A 1 92 ? 0.663 -9.141 7.870 1.00 95.81 92 TRP A CA 1
ATOM 698 C C . TRP A 1 92 ? 0.855 -8.150 6.723 1.00 95.81 92 TRP A C 1
ATOM 700 O O . TRP A 1 92 ? 1.438 -8.506 5.698 1.00 95.81 92 TRP A O 1
ATOM 710 N N . ALA A 1 93 ? 0.364 -6.915 6.855 1.00 96.88 93 ALA A N 1
ATOM 711 C CA . ALA A 1 93 ? 0.581 -5.857 5.863 1.00 96.88 93 ALA A CA 1
ATOM 712 C C . ALA A 1 93 ? 2.059 -5.467 5.746 1.00 96.88 93 ALA A C 1
ATOM 714 O O . ALA A 1 93 ? 2.578 -5.346 4.633 1.00 96.88 93 ALA A O 1
ATOM 715 N N . ALA A 1 94 ? 2.743 -5.371 6.884 1.00 96.62 94 ALA A N 1
ATOM 716 C CA . ALA A 1 94 ? 4.169 -5.111 6.970 1.00 96.62 94 ALA A CA 1
ATOM 717 C C . ALA A 1 94 ? 5.008 -6.226 6.340 1.00 96.62 94 ALA A C 1
ATOM 719 O O . ALA A 1 94 ? 5.869 -5.944 5.513 1.00 96.62 94 ALA A O 1
ATOM 720 N N . TYR A 1 95 ? 4.722 -7.493 6.647 1.00 96.38 95 TYR A N 1
ATOM 721 C CA . TYR A 1 95 ? 5.468 -8.631 6.103 1.00 96.38 95 TYR A CA 1
ATOM 722 C C . TYR A 1 95 ? 5.451 -8.691 4.581 1.00 96.38 95 TYR A C 1
ATOM 724 O O . TYR A 1 95 ? 6.500 -8.864 3.968 1.00 96.38 95 TYR A O 1
ATOM 732 N N . ARG A 1 96 ? 4.290 -8.478 3.960 1.00 95.94 96 ARG A N 1
ATOM 733 C CA . ARG A 1 96 ? 4.184 -8.398 2.497 1.00 95.94 96 ARG A CA 1
ATOM 734 C C . ARG A 1 96 ? 5.030 -7.275 1.918 1.00 95.94 96 ARG A C 1
ATOM 736 O O . ARG A 1 96 ? 5.776 -7.490 0.968 1.00 95.94 96 ARG A O 1
ATOM 743 N N . PHE A 1 97 ? 4.873 -6.076 2.474 1.00 96.88 97 PHE A N 1
ATOM 744 C CA . PHE A 1 97 ? 5.562 -4.893 1.985 1.00 96.88 97 PHE A CA 1
ATOM 745 C C . PHE A 1 97 ? 7.077 -5.066 2.112 1.00 96.88 97 PHE A C 1
ATOM 747 O O . PHE A 1 97 ? 7.788 -4.928 1.123 1.00 96.88 97 PHE A O 1
ATOM 754 N N . TYR A 1 98 ? 7.567 -5.480 3.282 1.00 96.50 98 TYR A N 1
ATOM 755 C CA . TYR A 1 98 ? 8.996 -5.678 3.513 1.00 96.50 98 TYR A CA 1
ATOM 756 C C . TYR A 1 98 ? 9.582 -6.848 2.727 1.00 96.50 98 TYR A C 1
ATOM 758 O O . TYR A 1 98 ? 10.725 -6.744 2.291 1.00 96.50 98 TYR A O 1
ATOM 766 N N . ALA A 1 99 ? 8.825 -7.919 2.478 1.00 96.25 99 ALA A N 1
ATOM 767 C CA . ALA A 1 99 ? 9.280 -8.992 1.598 1.00 96.25 99 ALA A CA 1
ATOM 768 C C . ALA A 1 99 ? 9.509 -8.476 0.168 1.00 96.25 99 ALA A C 1
ATOM 770 O O . ALA A 1 99 ? 10.571 -8.703 -0.408 1.00 96.25 99 ALA A O 1
ATOM 771 N N . ILE A 1 100 ? 8.552 -7.720 -0.381 1.00 96.19 100 ILE A N 1
ATOM 772 C CA . ILE A 1 100 ? 8.668 -7.145 -1.725 1.00 96.19 100 ILE A CA 1
ATOM 773 C C . ILE A 1 100 ? 9.789 -6.103 -1.777 1.00 96.19 100 ILE A C 1
ATOM 775 O O . ILE A 1 100 ? 10.711 -6.241 -2.577 1.00 96.19 100 ILE A O 1
ATOM 779 N N . THR A 1 101 ? 9.776 -5.099 -0.901 1.00 93.25 101 THR A N 1
ATOM 780 C CA . THR A 1 101 ? 10.794 -4.038 -0.890 1.00 93.25 101 THR A CA 1
ATOM 781 C C . THR A 1 101 ? 12.191 -4.587 -0.596 1.00 93.25 101 THR A C 1
ATOM 783 O O . THR A 1 101 ? 13.146 -4.204 -1.264 1.00 93.25 101 THR A O 1
ATOM 786 N N . GLY A 1 102 ? 12.329 -5.522 0.347 1.00 93.38 102 GLY A N 1
ATOM 787 C CA . GLY A 1 102 ? 13.602 -6.179 0.646 1.00 93.38 102 GLY A CA 1
ATOM 788 C C . GLY A 1 102 ? 14.123 -7.007 -0.529 1.00 93.38 102 GLY A C 1
ATOM 789 O O . GLY A 1 102 ? 15.306 -6.928 -0.858 1.00 93.38 102 GLY A O 1
ATOM 790 N N . SER A 1 103 ? 13.241 -7.734 -1.227 1.00 95.75 103 SER A N 1
ATOM 791 C CA . SER A 1 103 ? 13.628 -8.472 -2.435 1.00 95.75 103 SER A CA 1
ATOM 792 C C . SER A 1 103 ? 14.108 -7.547 -3.556 1.00 95.75 103 SER A C 1
ATOM 794 O O . SER A 1 103 ? 15.071 -7.890 -4.235 1.00 95.75 103 SER A O 1
ATOM 796 N N . LEU A 1 1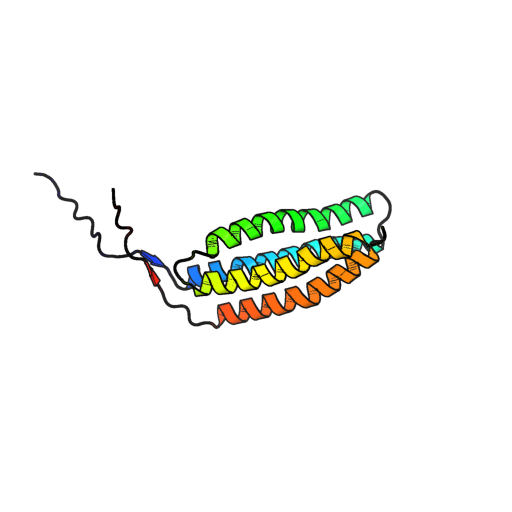04 ? 13.522 -6.349 -3.704 1.00 93.00 104 LEU A N 1
ATOM 797 C CA . LEU A 1 104 ? 13.997 -5.351 -4.666 1.00 93.00 104 LEU A CA 1
ATOM 798 C C . LEU A 1 104 ? 15.432 -4.920 -4.369 1.00 93.00 104 LEU A C 1
ATOM 800 O O . LEU A 1 104 ? 16.214 -4.776 -5.298 1.00 93.00 104 LEU A O 1
ATOM 804 N N . VAL A 1 105 ? 15.792 -4.718 -3.100 1.00 91.38 105 VAL A N 1
ATOM 805 C CA . VAL A 1 105 ? 17.160 -4.315 -2.733 1.00 91.38 105 VAL A CA 1
ATOM 806 C C . VAL A 1 105 ? 18.168 -5.395 -3.132 1.00 91.38 105 VAL A C 1
ATOM 808 O O . VAL A 1 105 ? 19.198 -5.082 -3.721 1.00 91.38 105 VAL A O 1
ATOM 811 N N . VAL A 1 106 ? 17.859 -6.665 -2.858 1.00 95.69 106 VAL A N 1
ATOM 812 C CA . VAL A 1 106 ? 18.762 -7.788 -3.156 1.00 95.69 106 VAL A CA 1
ATOM 813 C C . VAL A 1 106 ? 18.827 -8.082 -4.655 1.00 95.69 106 VAL A C 1
ATOM 815 O O . VAL A 1 106 ? 19.912 -8.185 -5.214 1.00 95.69 106 VAL A O 1
ATOM 818 N N . ILE A 1 107 ? 17.677 -8.212 -5.319 1.00 93.94 107 ILE A N 1
ATOM 819 C CA . ILE A 1 107 ? 17.599 -8.570 -6.743 1.00 93.94 107 ILE A CA 1
ATOM 820 C C . ILE A 1 107 ? 17.996 -7.374 -7.616 1.00 93.94 107 ILE A C 1
ATOM 822 O O . ILE A 1 107 ? 18.739 -7.523 -8.583 1.00 93.94 107 ILE A O 1
ATOM 826 N N . GLY A 1 108 ? 17.534 -6.176 -7.257 1.00 90.12 108 GLY A N 1
ATOM 827 C CA . GLY A 1 108 ? 17.778 -4.939 -7.995 1.00 90.12 108 GLY A CA 1
ATOM 828 C C . GLY A 1 108 ? 19.240 -4.502 -8.003 1.00 90.12 108 GLY A C 1
ATOM 829 O O . GLY A 1 108 ? 19.637 -3.791 -8.920 1.00 90.12 108 GLY A O 1
ATOM 830 N N . ALA A 1 109 ? 20.063 -4.974 -7.061 1.00 91.62 109 ALA A N 1
ATOM 831 C CA . ALA A 1 109 ? 21.515 -4.789 -7.103 1.00 91.62 109 ALA A CA 1
ATOM 832 C C . ALA A 1 109 ? 22.167 -5.426 -8.348 1.00 91.62 109 ALA A C 1
ATOM 834 O O . ALA A 1 109 ? 23.249 -5.012 -8.755 1.00 91.62 109 ALA A O 1
ATOM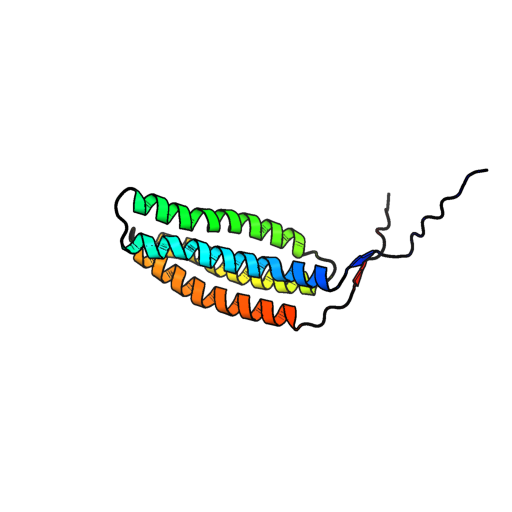 835 N N . PHE A 1 110 ? 21.500 -6.406 -8.964 1.00 94.81 110 PHE A N 1
ATOM 836 C CA . PHE A 1 110 ? 21.948 -7.080 -10.182 1.00 94.81 110 PHE A CA 1
ATOM 837 C C . PHE A 1 110 ? 21.220 -6.593 -11.440 1.00 94.81 110 PHE A C 1
ATOM 839 O O . PHE A 1 110 ? 21.461 -7.119 -12.527 1.00 94.81 110 PHE A O 1
ATOM 846 N N . PHE A 1 111 ? 20.317 -5.613 -11.325 1.00 91.88 111 PHE A N 1
ATOM 847 C CA . PHE A 1 111 ? 19.649 -5.058 -12.496 1.00 91.88 111 PHE A CA 1
ATOM 848 C C . PHE A 1 111 ? 20.633 -4.242 -13.337 1.00 91.88 111 PHE A C 1
ATOM 850 O O . PHE A 1 111 ? 21.351 -3.392 -12.806 1.00 91.88 111 PHE A O 1
ATOM 857 N N . PRO A 1 112 ? 20.647 -4.444 -14.665 1.00 89.12 112 PRO A N 1
ATOM 858 C CA . PRO A 1 112 ? 21.258 -3.488 -15.572 1.00 89.12 112 PRO A CA 1
ATOM 859 C C . PRO A 1 112 ? 20.641 -2.098 -15.385 1.00 89.12 112 PRO A C 1
ATOM 861 O O . PRO A 1 112 ? 19.501 -1.970 -14.934 1.00 89.12 112 PRO A O 1
ATOM 864 N N . ALA A 1 113 ? 21.362 -1.055 -15.802 1.00 83.44 113 ALA A N 1
ATOM 865 C CA . ALA A 1 113 ? 20.881 0.330 -15.809 1.00 83.44 113 ALA A CA 1
ATOM 866 C C . ALA A 1 113 ? 19.819 0.575 -16.907 1.00 83.44 113 ALA A C 1
ATOM 868 O O . ALA A 1 113 ? 19.943 1.469 -17.740 1.00 83.44 113 ALA A O 1
ATOM 869 N N . ASP A 1 114 ? 18.781 -0.255 -16.922 1.00 86.19 114 ASP A N 1
ATOM 870 C CA . ASP A 1 114 ? 17.672 -0.252 -17.860 1.00 86.19 114 ASP A CA 1
ATOM 871 C C . ASP A 1 114 ? 16.359 -0.274 -17.070 1.00 86.19 114 ASP A C 1
ATOM 873 O O . ASP A 1 114 ? 16.103 -1.142 -16.231 1.00 86.19 114 ASP A O 1
ATOM 877 N N . ILE A 1 115 ? 15.506 0.710 -17.348 1.00 86.44 115 ILE A N 1
ATOM 878 C CA . ILE A 1 115 ? 14.251 0.939 -16.632 1.00 86.44 115 ILE A CA 1
ATOM 879 C C . ILE A 1 115 ? 13.276 -0.243 -16.738 1.00 86.44 115 ILE A C 1
ATOM 881 O O . ILE A 1 115 ? 12.451 -0.436 -15.844 1.00 86.44 115 ILE A O 1
ATOM 885 N N . ARG A 1 116 ? 13.391 -1.069 -17.787 1.00 90.19 116 ARG A N 1
ATOM 886 C CA . ARG A 1 116 ? 12.497 -2.208 -18.042 1.00 90.19 116 ARG A CA 1
ATOM 887 C C . ARG A 1 116 ? 12.524 -3.241 -16.917 1.00 90.19 116 ARG A C 1
ATOM 889 O O . ARG A 1 116 ? 11.484 -3.812 -16.599 1.00 90.19 116 ARG A O 1
ATOM 896 N N . TYR A 1 117 ? 13.670 -3.438 -16.264 1.00 91.75 117 TYR A N 1
ATOM 897 C CA . TYR A 1 117 ? 13.781 -4.349 -15.118 1.00 91.75 117 TYR A CA 1
ATOM 898 C C . TYR A 1 117 ? 12.997 -3.831 -13.906 1.00 91.75 117 TYR A C 1
ATOM 900 O O . TYR A 1 117 ? 12.270 -4.586 -13.261 1.00 91.75 117 TYR A O 1
ATOM 908 N N . TYR A 1 118 ? 13.068 -2.525 -13.643 1.00 90.88 118 TYR A N 1
ATOM 909 C CA . TYR A 1 118 ? 12.318 -1.882 -12.563 1.00 90.88 118 TYR A CA 1
ATOM 910 C C . TYR A 1 118 ? 10.814 -1.836 -12.854 1.00 90.88 118 TYR A C 1
ATOM 912 O O . TYR A 1 118 ? 10.015 -2.038 -11.943 1.00 90.88 118 TYR A O 1
ATOM 920 N N . GLN A 1 119 ? 10.416 -1.637 -14.115 1.00 92.69 119 GLN A N 1
ATOM 921 C CA . GLN A 1 119 ? 9.018 -1.735 -14.549 1.00 92.69 119 GLN A CA 1
ATOM 922 C C . GLN A 1 119 ? 8.469 -3.154 -14.373 1.00 92.69 119 GLN A C 1
ATOM 924 O O . GLN A 1 119 ? 7.381 -3.322 -13.824 1.00 92.69 119 GLN A O 1
ATOM 929 N N . ALA A 1 120 ? 9.222 -4.175 -14.795 1.00 94.88 120 ALA A N 1
ATOM 930 C CA . ALA A 1 120 ? 8.835 -5.573 -14.631 1.00 94.88 120 ALA A CA 1
ATOM 931 C C . ALA A 1 120 ? 8.711 -5.945 -13.147 1.00 94.88 120 ALA A C 1
ATOM 933 O O . ALA A 1 120 ? 7.707 -6.529 -12.738 1.00 94.88 120 ALA A O 1
ATOM 934 N N . PHE A 1 121 ? 9.685 -5.545 -12.324 1.00 95.38 121 PHE A N 1
ATOM 935 C CA . PHE A 1 121 ? 9.621 -5.754 -10.881 1.00 95.38 121 PHE A CA 1
ATOM 936 C C . PHE A 1 121 ? 8.411 -5.048 -10.263 1.00 95.38 121 PHE A C 1
ATOM 938 O O . PHE A 1 121 ? 7.666 -5.658 -9.498 1.00 95.38 121 PHE A O 1
ATOM 945 N N . TRP A 1 122 ? 8.182 -3.778 -10.612 1.00 95.19 122 TRP A N 1
ATOM 946 C CA . TRP A 1 122 ? 7.020 -3.031 -10.141 1.00 95.19 122 TRP A CA 1
ATOM 947 C C . TRP A 1 122 ? 5.710 -3.713 -10.542 1.00 95.19 122 TRP A C 1
ATOM 949 O O . TRP A 1 122 ? 4.816 -3.816 -9.709 1.00 95.19 122 TRP A O 1
ATOM 959 N N . ALA A 1 123 ? 5.599 -4.232 -11.767 1.00 96.38 123 ALA A N 1
ATOM 960 C CA . ALA A 1 123 ? 4.405 -4.939 -12.219 1.00 96.38 123 ALA A CA 1
ATOM 961 C C . ALA A 1 123 ? 4.137 -6.190 -11.365 1.00 96.38 123 ALA A C 1
ATOM 963 O O . ALA A 1 123 ? 3.011 -6.396 -10.911 1.00 96.38 123 ALA A O 1
ATOM 964 N N . VAL A 1 124 ? 5.172 -6.983 -11.069 1.00 97.19 124 VAL A N 1
ATOM 965 C CA . VAL A 1 124 ? 5.070 -8.142 -10.164 1.00 97.19 124 VAL A CA 1
ATOM 966 C C . VAL A 1 124 ? 4.674 -7.701 -8.752 1.00 97.19 124 VAL A C 1
ATOM 968 O O . VAL A 1 124 ? 3.734 -8.244 -8.170 1.00 97.19 124 VAL A O 1
ATOM 971 N N . ALA A 1 125 ? 5.336 -6.676 -8.214 1.00 96.75 125 ALA A N 1
ATOM 972 C CA . ALA A 1 125 ? 5.023 -6.109 -6.908 1.00 96.75 125 ALA A CA 1
ATOM 973 C C . ALA A 1 125 ? 3.573 -5.605 -6.831 1.00 96.75 125 ALA A C 1
ATOM 975 O O . ALA A 1 125 ? 2.894 -5.857 -5.839 1.00 96.75 125 ALA A O 1
ATOM 976 N N . ALA A 1 126 ? 3.073 -4.942 -7.875 1.00 97.44 126 ALA A N 1
ATOM 977 C CA . ALA A 1 126 ? 1.706 -4.445 -7.966 1.00 97.44 126 ALA A CA 1
ATOM 978 C C . ALA A 1 126 ? 0.688 -5.591 -8.017 1.00 97.44 126 ALA A C 1
ATOM 980 O O . ALA A 1 126 ? -0.288 -5.570 -7.267 1.00 97.44 126 ALA A O 1
ATOM 981 N N . VAL A 1 127 ? 0.943 -6.626 -8.825 1.00 97.56 127 VAL A N 1
ATOM 982 C CA . VAL A 1 127 ? 0.099 -7.833 -8.907 1.00 97.56 127 VAL A CA 1
ATOM 983 C C . VAL A 1 127 ? 0.036 -8.582 -7.574 1.00 97.56 127 VAL A C 1
ATOM 985 O O . VAL A 1 127 ? -0.977 -9.208 -7.279 1.00 97.56 127 VAL A O 1
ATOM 988 N N . ILE A 1 128 ? 1.070 -8.496 -6.736 1.00 96.62 128 ILE A N 1
ATOM 989 C CA . ILE A 1 128 ? 1.064 -9.110 -5.403 1.00 96.62 128 ILE A CA 1
ATOM 990 C C . ILE A 1 128 ? 0.406 -8.182 -4.374 1.00 96.62 128 ILE A C 1
ATOM 992 O O . ILE A 1 128 ? -0.554 -8.567 -3.706 1.00 96.62 128 ILE A O 1
ATOM 996 N N . LEU A 1 129 ? 0.906 -6.952 -4.226 1.00 97.44 129 LEU A N 1
ATOM 997 C CA . LEU A 1 129 ? 0.508 -6.049 -3.147 1.00 97.44 129 LEU A CA 1
ATOM 998 C C . LEU A 1 129 ? -0.906 -5.503 -3.320 1.00 97.44 129 LEU A C 1
ATOM 1000 O O . LEU A 1 129 ? -1.607 -5.374 -2.315 1.00 97.44 129 LEU A O 1
ATOM 1004 N N . ILE A 1 130 ? -1.346 -5.189 -4.543 1.00 97.94 130 ILE A N 1
ATOM 1005 C CA . ILE A 1 130 ? -2.665 -4.577 -4.755 1.00 97.94 130 ILE A CA 1
ATOM 1006 C C . ILE A 1 130 ? -3.785 -5.559 -4.384 1.00 97.94 130 ILE A C 1
ATOM 1008 O O . ILE A 1 130 ? -4.588 -5.213 -3.510 1.00 97.94 130 ILE A O 1
ATOM 1012 N N . PRO A 1 131 ? -3.846 -6.791 -4.935 1.00 97.81 131 PRO A N 1
ATOM 1013 C CA . PRO A 1 131 ? -4.911 -7.727 -4.589 1.00 97.81 131 PRO A CA 1
ATOM 1014 C C . PRO A 1 131 ? -4.903 -8.092 -3.107 1.00 97.81 131 PRO A C 1
ATOM 1016 O O . PRO A 1 131 ? -5.956 -8.046 -2.472 1.00 97.81 131 PRO A O 1
ATOM 1019 N N . TRP A 1 132 ? -3.734 -8.378 -2.521 1.00 97.31 132 TRP A N 1
ATOM 1020 C CA . TRP A 1 132 ? -3.659 -8.742 -1.103 1.00 97.31 132 TRP A CA 1
ATOM 1021 C C . TRP A 1 132 ? -4.067 -7.589 -0.188 1.00 97.31 132 TRP A C 1
ATOM 1023 O O . TRP A 1 132 ? -4.778 -7.816 0.785 1.00 97.31 132 TRP A O 1
ATOM 1033 N N . SER A 1 133 ? -3.667 -6.350 -0.491 1.00 97.69 133 SER A N 1
ATOM 1034 C CA . SER A 1 133 ? -4.081 -5.185 0.306 1.00 97.69 133 SER A CA 1
ATOM 1035 C C . SER A 1 133 ? -5.588 -4.943 0.207 1.00 97.69 133 SER A C 1
ATOM 1037 O O . SER A 1 133 ? -6.231 -4.662 1.215 1.00 97.69 133 SER A O 1
ATOM 1039 N N . ILE A 1 134 ? -6.189 -5.125 -0.976 1.00 98.12 134 ILE A N 1
ATOM 1040 C CA . ILE A 1 134 ? -7.647 -5.029 -1.160 1.00 98.12 134 ILE A CA 1
ATOM 1041 C C . ILE A 1 134 ? -8.376 -6.149 -0.409 1.00 98.12 134 ILE A C 1
ATOM 1043 O O . ILE A 1 134 ? -9.390 -5.894 0.243 1.00 98.12 134 ILE A O 1
ATOM 1047 N N . MET A 1 135 ? -7.890 -7.389 -0.494 1.00 97.38 135 MET A N 1
ATOM 1048 C CA . MET A 1 135 ? -8.468 -8.528 0.222 1.00 97.38 135 MET A CA 1
ATOM 1049 C C . MET A 1 135 ? -8.419 -8.316 1.732 1.00 97.38 135 MET A C 1
ATOM 1051 O O . MET A 1 135 ? -9.417 -8.553 2.412 1.00 97.38 135 MET A O 1
ATOM 1055 N N . ASP A 1 136 ? -7.294 -7.822 2.241 1.00 97.00 136 ASP A N 1
ATOM 1056 C CA . ASP A 1 136 ? -7.109 -7.556 3.661 1.00 97.00 136 ASP A CA 1
ATOM 1057 C C . ASP A 1 136 ? -8.010 -6.412 4.139 1.00 97.00 136 ASP 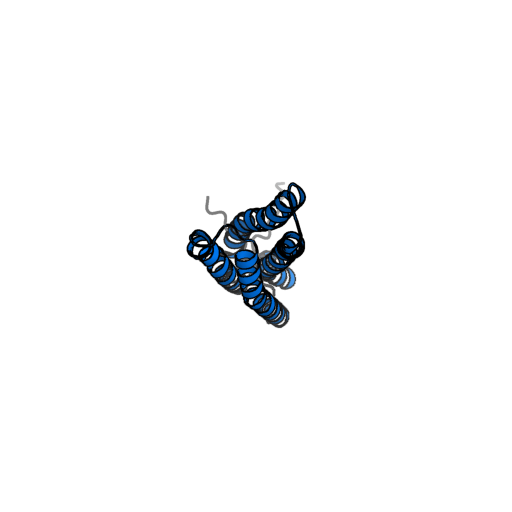A C 1
ATOM 1059 O O . ASP A 1 136 ? -8.711 -6.560 5.134 1.00 97.00 136 ASP A O 1
ATOM 1063 N N . LEU A 1 137 ? -8.129 -5.321 3.372 1.00 97.69 137 LEU A N 1
ATOM 1064 C CA . LEU A 1 137 ? -9.091 -4.249 3.659 1.00 97.69 137 LEU A CA 1
ATOM 1065 C C . LEU A 1 137 ? -10.538 -4.756 3.668 1.00 97.69 137 LEU A C 1
ATOM 1067 O O . LEU A 1 137 ? -11.309 -4.404 4.559 1.00 97.69 137 LEU A O 1
ATOM 1071 N N . ARG A 1 138 ? -10.917 -5.616 2.715 1.00 98.00 138 ARG A N 1
ATOM 1072 C CA . ARG A 1 138 ? -12.248 -6.245 2.701 1.00 98.00 138 ARG A CA 1
ATOM 1073 C C . ARG A 1 138 ? -12.463 -7.138 3.921 1.00 98.00 138 ARG A C 1
ATOM 1075 O O . ARG A 1 138 ? -13.565 -7.152 4.464 1.00 98.00 138 ARG A O 1
ATOM 1082 N N . ARG A 1 139 ? -11.435 -7.873 4.354 1.00 96.81 139 ARG A N 1
ATOM 1083 C CA . ARG A 1 139 ? -11.482 -8.719 5.552 1.00 96.81 139 ARG A CA 1
ATOM 1084 C C . ARG A 1 139 ? -11.626 -7.873 6.815 1.00 96.81 139 ARG A C 1
ATOM 1086 O O . ARG A 1 139 ? -12.554 -8.104 7.578 1.00 96.81 139 ARG A O 1
ATOM 1093 N N . ILE A 1 140 ? -10.812 -6.829 6.961 1.00 96.69 140 ILE A N 1
ATOM 1094 C CA . ILE A 1 140 ? -10.892 -5.838 8.042 1.00 96.69 140 ILE A CA 1
ATOM 1095 C C . ILE A 1 140 ? -12.283 -5.201 8.093 1.00 96.69 140 ILE A C 1
ATOM 1097 O O . ILE A 1 140 ? -12.841 -5.027 9.168 1.00 96.69 140 ILE A O 1
ATOM 1101 N N . GLN A 1 141 ? -12.890 -4.868 6.953 1.00 95.56 141 GLN A N 1
ATOM 1102 C CA . GLN A 1 141 ? -14.225 -4.264 6.934 1.00 95.56 141 GLN A CA 1
ATOM 1103 C C . GLN A 1 141 ? -15.351 -5.226 7.326 1.00 95.56 141 GLN A C 1
ATOM 1105 O O . GLN A 1 141 ? -16.354 -4.766 7.869 1.00 95.56 141 GLN A O 1
ATOM 1110 N N . ARG A 1 142 ? -15.194 -6.525 7.046 1.00 94.56 142 ARG A N 1
ATOM 1111 C CA . ARG A 1 142 ? -16.190 -7.569 7.342 1.00 94.56 142 ARG A CA 1
ATOM 1112 C C . ARG A 1 142 ? -15.990 -8.248 8.694 1.00 94.56 142 ARG A C 1
ATOM 1114 O O . ARG A 1 142 ? -16.873 -8.977 9.133 1.00 94.56 142 ARG A O 1
ATOM 1121 N N . ASP A 1 143 ? -14.849 -8.032 9.334 1.00 94.50 143 ASP A N 1
ATOM 1122 C CA . ASP A 1 143 ? -14.553 -8.603 10.641 1.00 94.50 143 ASP A CA 1
ATOM 1123 C C . ASP A 1 143 ? -15.460 -8.024 11.734 1.00 94.50 143 ASP A C 1
ATOM 1125 O O . ASP A 1 143 ? -15.879 -6.866 11.682 1.00 94.50 143 ASP A O 1
ATOM 1129 N N . ASN A 1 144 ? -15.736 -8.826 12.764 1.00 92.75 144 ASN A N 1
ATOM 1130 C CA . ASN A 1 144 ? -16.496 -8.362 13.920 1.00 92.75 144 ASN A CA 1
ATOM 1131 C C . ASN A 1 144 ? -15.590 -7.531 14.851 1.00 92.75 144 ASN A C 1
ATOM 1133 O O . ASN A 1 144 ? -14.678 -8.073 15.496 1.00 92.75 144 ASN A O 1
ATOM 1137 N N . TRP A 1 145 ? -15.842 -6.222 14.900 1.00 93.50 145 TRP A N 1
ATOM 1138 C CA . TRP A 1 145 ? -15.165 -5.261 15.770 1.00 93.50 145 TRP A CA 1
ATOM 1139 C C . TRP A 1 145 ? -16.071 -4.905 16.941 1.00 93.50 145 TRP A C 1
ATOM 1141 O O . TRP A 1 145 ? -17.135 -4.321 16.751 1.00 93.50 145 TRP A O 1
ATOM 1151 N N . GLN A 1 146 ? -15.628 -5.232 18.149 1.00 91.38 146 GLN A N 1
ATOM 1152 C CA . GLN A 1 146 ? -16.332 -4.890 19.379 1.00 91.38 146 GLN A CA 1
ATOM 1153 C C . GLN A 1 146 ? -15.657 -3.675 20.029 1.00 91.38 146 GLN A C 1
ATOM 1155 O O . GLN A 1 146 ? -14.425 -3.557 19.962 1.00 91.38 146 GLN A O 1
ATOM 1160 N N . PRO A 1 147 ? -16.424 -2.756 20.638 1.00 91.81 147 PRO A N 1
ATOM 1161 C CA . PRO A 1 147 ? -15.853 -1.734 21.505 1.00 91.81 147 PRO A CA 1
ATOM 1162 C C . PRO A 1 147 ? -14.991 -2.388 22.587 1.00 91.81 147 PRO A C 1
ATOM 1164 O O . PRO A 1 147 ? -15.359 -3.426 23.133 1.00 91.81 147 PRO A O 1
ATOM 1167 N N . LEU A 1 148 ? -13.834 -1.797 22.869 1.00 87.69 148 LEU A N 1
ATOM 1168 C CA . LEU A 1 148 ? -12.911 -2.306 23.879 1.00 87.69 148 LEU A CA 1
ATOM 1169 C C . LEU A 1 148 ? -12.903 -1.339 25.058 1.00 87.69 148 LEU A C 1
ATOM 1171 O O . LEU A 1 148 ? -12.658 -0.154 24.857 1.00 87.69 148 LEU A O 1
ATOM 1175 N N . GLN A 1 149 ? -13.151 -1.841 26.265 1.00 85.19 149 GLN A N 1
ATOM 1176 C CA . GLN A 1 149 ? -12.906 -1.079 27.487 1.00 85.19 149 GLN A CA 1
ATOM 1177 C C . GLN A 1 149 ? -11.425 -1.208 27.830 1.00 85.19 149 GLN A C 1
ATOM 1179 O O . GLN A 1 149 ? -10.934 -2.312 28.070 1.00 85.19 149 GLN A O 1
ATOM 1184 N N . VAL A 1 150 ? -10.705 -0.095 27.793 1.00 82.00 150 VAL A N 1
ATOM 1185 C CA . VAL A 1 150 ? -9.311 -0.035 28.219 1.00 82.00 150 VAL A CA 1
ATOM 1186 C C . VAL A 1 150 ? -9.311 0.298 29.707 1.00 82.00 150 VAL A C 1
ATOM 1188 O O . VAL A 1 150 ? -9.890 1.320 30.077 1.00 82.00 150 VAL A O 1
ATOM 1191 N N . PRO A 1 151 ? -8.715 -0.540 30.575 1.00 75.44 151 PRO A N 1
ATOM 1192 C CA . PRO A 1 151 ? -8.666 -0.247 32.002 1.00 75.44 151 PRO A CA 1
ATOM 1193 C C . PRO A 1 151 ? -7.982 1.104 32.232 1.00 75.44 151 PRO A C 1
ATOM 1195 O O . PRO A 1 151 ? -7.013 1.436 31.542 1.00 75.44 151 PRO A O 1
ATOM 1198 N N . ALA A 1 152 ? -8.502 1.888 33.180 1.00 69.56 152 ALA A N 1
ATOM 1199 C CA . ALA A 1 152 ? -7.869 3.138 33.578 1.00 69.56 152 ALA A CA 1
ATOM 1200 C C . ALA A 1 152 ? -6.418 2.841 33.980 1.00 69.56 152 ALA A C 1
ATOM 1202 O O . ALA A 1 152 ? -6.154 1.880 34.704 1.00 69.56 152 ALA A O 1
ATOM 1203 N N . ARG A 1 153 ? -5.473 3.625 33.451 1.00 63.78 153 ARG A N 1
ATOM 1204 C CA . ARG A 1 153 ? -4.052 3.492 33.779 1.00 63.78 153 ARG A CA 1
ATOM 1205 C C . ARG A 1 153 ? -3.903 3.670 35.291 1.00 63.78 153 ARG A C 1
ATOM 1207 O O . ARG A 1 153 ? -4.068 4.781 35.782 1.00 63.78 153 ARG A O 1
ATOM 1214 N N . THR A 1 154 ? -3.599 2.600 36.017 1.00 59.50 154 THR A N 1
ATOM 1215 C CA . THR A 1 154 ? -3.176 2.703 37.413 1.00 59.50 154 THR A CA 1
ATOM 1216 C C . THR A 1 154 ? -1.805 3.372 37.403 1.00 59.50 154 THR A C 1
ATOM 1218 O O . THR A 1 154 ? -0.843 2.792 36.899 1.00 59.50 154 THR A O 1
ATOM 1221 N N . GLU A 1 155 ? -1.714 4.625 37.851 1.00 55.69 155 GLU A N 1
ATOM 1222 C CA . GLU A 1 155 ? -0.420 5.280 38.050 1.00 55.69 155 GLU A CA 1
ATOM 1223 C C . GLU A 1 155 ? 0.246 4.648 39.275 1.00 55.69 155 GLU A C 1
ATOM 1225 O O . GLU A 1 155 ? -0.010 5.034 40.413 1.00 55.69 155 GLU A O 1
ATOM 1230 N N . GLU A 1 156 ? 1.046 3.607 39.051 1.00 55.56 156 GLU A N 1
ATOM 1231 C CA . GLU A 1 156 ? 1.999 3.142 40.056 1.00 55.56 156 GLU A CA 1
ATOM 1232 C C . GLU A 1 156 ? 3.172 4.133 40.064 1.00 55.56 156 GLU A C 1
ATOM 1234 O O . GLU A 1 156 ? 3.971 4.171 39.123 1.00 55.56 156 GLU A O 1
ATOM 1239 N N . HIS A 1 157 ? 3.177 5.001 41.082 1.00 43.19 157 HIS A N 1
ATOM 1240 C CA . HIS A 1 157 ? 4.244 5.954 41.403 1.00 43.19 157 HIS A CA 1
ATOM 1241 C C . HIS A 1 157 ? 5.501 5.261 41.932 1.00 43.19 157 HIS A C 1
ATOM 1243 O O . HIS A 1 157 ? 5.357 4.330 42.757 1.00 43.19 157 HIS A O 1
#